Protein AF-A0A7V8Y8H5-F1 (afdb_monomer_lite)

Radius of gyration: 15.52 Å; chains: 1; bounding box: 37×30×41 Å

Secondary structure (DSSP, 8-state):
-PPEEEE---PSS--TGGG--SSS-EEEEETTEEEEE-S-S------SSTTHHHHHHHHHHHHHHT-EEEESS-S---

Structure (mmCIF, N/CA/C/O backbone):
data_AF-A0A7V8Y8H5-F1
#
_entry.id   AF-A0A7V8Y8H5-F1
#
loop_
_atom_site.group_PDB
_atom_site.id
_atom_site.type_symbol
_atom_site.label_atom_id
_atom_site.label_alt_id
_atom_site.label_comp_id
_atom_site.label_asym_id
_atom_site.label_entity_id
_atom_site.label_seq_id
_atom_site.pdbx_PDB_ins_code
_atom_site.Cartn_x
_atom_site.Cartn_y
_atom_site.Cartn_z
_atom_site.occupancy
_atom_site.B_iso_or_equiv
_atom_site.auth_seq_id
_atom_site.auth_comp_id
_atom_site.auth_asym_id
_atom_site.auth_atom_id
_atom_site.pdbx_PDB_model_num
ATOM 1 N N . MET A 1 1 ? -18.272 2.240 -4.716 1.00 62.19 1 MET A N 1
ATOM 2 C CA . MET A 1 1 ? -17.185 2.317 -5.710 1.00 62.19 1 MET A CA 1
ATOM 3 C C . MET A 1 1 ? -16.250 1.177 -5.369 1.00 62.19 1 MET A C 1
ATOM 5 O O . MET A 1 1 ? -15.770 1.162 -4.245 1.00 62.19 1 MET A O 1
ATOM 9 N N . THR A 1 2 ? -16.125 0.176 -6.234 1.00 81.62 2 THR A N 1
ATOM 10 C CA . THR A 1 2 ? -15.279 -1.001 -5.975 1.00 81.62 2 THR A CA 1
ATOM 11 C C . THR A 1 2 ? -13.855 -0.679 -6.411 1.00 81.62 2 THR A C 1
ATOM 13 O O . THR A 1 2 ? -13.672 -0.091 -7.476 1.00 81.62 2 THR A O 1
ATOM 16 N N . VAL A 1 3 ? -12.864 -1.009 -5.582 1.00 90.19 3 VAL A N 1
ATOM 17 C CA . VAL A 1 3 ? -11.445 -0.873 -5.934 1.00 90.19 3 VAL A CA 1
ATOM 18 C C . VAL A 1 3 ? -10.992 -2.182 -6.564 1.00 90.19 3 VAL A C 1
ATOM 20 O O . VAL A 1 3 ? -11.126 -3.238 -5.949 1.00 90.19 3 VAL A O 1
ATOM 23 N N . THR A 1 4 ? -10.457 -2.103 -7.778 1.00 94.62 4 THR A N 1
ATOM 24 C CA . THR A 1 4 ? -9.842 -3.243 -8.459 1.00 94.62 4 THR A CA 1
ATOM 25 C C . THR A 1 4 ? -8.335 -3.216 -8.228 1.00 94.62 4 THR A C 1
ATOM 27 O O . THR A 1 4 ? -7.687 -2.194 -8.457 1.00 94.62 4 THR A O 1
ATOM 30 N N . VAL A 1 5 ? -7.775 -4.343 -7.798 1.00 94.06 5 VAL A N 1
ATOM 31 C CA . VAL A 1 5 ? -6.336 -4.556 -7.625 1.00 94.06 5 VAL A CA 1
ATOM 32 C C . VAL A 1 5 ? -5.881 -5.566 -8.662 1.00 94.06 5 VAL A C 1
ATOM 34 O O . VAL A 1 5 ? -6.498 -6.620 -8.821 1.00 94.06 5 VAL A O 1
ATOM 37 N N . ARG A 1 6 ? -4.797 -5.240 -9.369 1.00 93.94 6 ARG A N 1
ATOM 38 C CA . ARG A 1 6 ? -4.211 -6.133 -10.361 1.00 93.94 6 ARG A CA 1
ATOM 39 C C . ARG A 1 6 ? -2.722 -6.325 -10.111 1.00 93.94 6 ARG A C 1
ATOM 41 O O . ARG A 1 6 ? -1.985 -5.344 -10.051 1.00 93.94 6 ARG A O 1
ATOM 48 N N . THR A 1 7 ? -2.304 -7.581 -10.049 1.00 93.00 7 THR A N 1
ATOM 49 C CA . THR A 1 7 ? -0.898 -7.986 -10.076 1.00 93.00 7 THR A CA 1
ATOM 50 C C . THR A 1 7 ? -0.571 -8.468 -11.484 1.00 93.00 7 THR A C 1
ATOM 52 O O . THR A 1 7 ? -1.208 -9.396 -11.979 1.00 93.00 7 THR A O 1
ATOM 55 N N . VAL A 1 8 ? 0.395 -7.823 -12.141 1.00 91.12 8 VAL A N 1
ATOM 56 C CA . VAL A 1 8 ? 0.866 -8.181 -13.489 1.00 91.12 8 VAL A CA 1
ATOM 57 C C . VAL A 1 8 ? 2.380 -8.322 -13.499 1.00 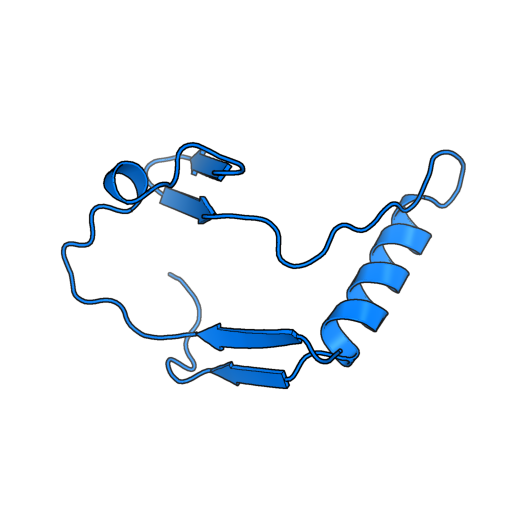91.12 8 VAL A C 1
ATOM 59 O O . VAL A 1 8 ? 3.075 -7.621 -12.762 1.00 91.12 8 VAL A O 1
ATOM 62 N N . ALA A 1 9 ? 2.888 -9.197 -14.365 1.00 89.06 9 ALA A N 1
ATOM 63 C CA . ALA A 1 9 ? 4.309 -9.235 -14.672 1.00 89.06 9 ALA A CA 1
ATOM 64 C C . ALA A 1 9 ? 4.719 -7.944 -15.399 1.00 89.06 9 ALA A C 1
ATOM 66 O O . ALA A 1 9 ? 3.959 -7.405 -16.208 1.00 89.06 9 ALA A O 1
ATOM 67 N N . VAL A 1 10 ? 5.923 -7.459 -15.106 1.00 85.12 10 VAL A N 1
ATOM 68 C CA . VAL A 1 10 ? 6.515 -6.283 -15.751 1.00 85.12 10 VAL A CA 1
ATOM 69 C C . VAL A 1 10 ? 7.759 -6.734 -16.508 1.00 85.12 10 VAL A C 1
ATOM 71 O O . VAL A 1 10 ? 8.555 -7.502 -15.973 1.00 85.12 10 VAL A O 1
ATOM 74 N N . ASP A 1 11 ? 7.923 -6.262 -17.744 1.00 85.19 11 ASP A N 1
ATOM 75 C CA . ASP A 1 11 ? 9.091 -6.588 -18.563 1.00 85.19 11 ASP A CA 1
ATOM 76 C C . ASP A 1 11 ? 10.370 -5.974 -17.973 1.00 85.19 11 ASP A C 1
ATOM 78 O O . ASP A 1 11 ? 10.428 -4.774 -17.685 1.00 85.19 11 ASP A O 1
ATOM 82 N N . GLU A 1 12 ? 11.422 -6.782 -17.827 1.00 79.44 12 GLU A N 1
ATOM 83 C CA . GLU A 1 12 ? 12.728 -6.302 -17.378 1.00 79.44 12 GLU A CA 1
ATOM 84 C C . GLU A 1 12 ? 13.617 -5.843 -18.548 1.00 79.44 12 GLU A C 1
ATOM 86 O O . GLU A 1 12 ? 13.635 -6.485 -19.604 1.00 79.44 12 GLU A O 1
ATOM 91 N N . PRO A 1 13 ? 14.416 -4.767 -18.370 1.00 77.00 13 PRO A N 1
ATOM 92 C CA . PRO A 1 13 ? 14.592 -3.977 -17.146 1.00 77.00 13 PRO A CA 1
ATOM 93 C C . PRO A 1 13 ? 13.564 -2.840 -17.004 1.00 77.00 13 PRO A C 1
ATOM 95 O O . PRO A 1 13 ? 13.473 -1.964 -17.866 1.00 77.00 13 PRO A O 1
ATOM 98 N N . PHE A 1 14 ? 12.866 -2.777 -15.865 1.00 79.19 14 PHE A N 1
ATOM 99 C CA . PHE A 1 14 ? 11.958 -1.671 -15.548 1.00 79.19 14 PHE A CA 1
ATOM 100 C C . PHE A 1 14 ? 12.591 -0.702 -14.543 1.00 79.19 14 PHE A C 1
ATOM 102 O O . PHE A 1 14 ? 12.862 -1.040 -13.391 1.00 79.19 14 PHE A O 1
ATOM 109 N N . GLY A 1 15 ? 12.828 0.541 -14.967 1.00 85.38 15 GLY A N 1
ATOM 110 C CA . GLY A 1 15 ? 13.369 1.591 -14.103 1.00 85.38 15 GLY A CA 1
ATOM 111 C C . GLY A 1 15 ? 12.336 2.114 -13.099 1.00 85.38 15 GLY A C 1
ATOM 112 O O . GLY A 1 15 ? 11.805 3.204 -13.298 1.00 85.38 15 GLY A O 1
ATOM 113 N N . LEU A 1 16 ? 12.077 1.378 -12.010 1.00 84.12 16 LEU A N 1
ATOM 114 C CA . LEU A 1 16 ? 11.026 1.690 -11.024 1.00 84.12 16 LEU A CA 1
ATOM 115 C C . LEU A 1 16 ? 11.098 3.132 -10.500 1.00 84.12 16 LEU A C 1
ATOM 117 O O . LEU A 1 16 ? 10.117 3.867 -10.577 1.00 84.12 16 LEU A O 1
ATOM 121 N N . VAL A 1 17 ? 12.267 3.576 -10.034 1.00 85.50 17 VAL A N 1
ATOM 122 C CA . VAL A 1 17 ? 12.437 4.940 -9.497 1.00 85.50 17 VAL A CA 1
ATOM 123 C C . VAL A 1 17 ? 12.279 6.002 -10.586 1.00 85.50 17 VAL A C 1
ATOM 125 O O . VAL A 1 17 ? 11.677 7.044 -10.345 1.00 85.50 17 VAL A O 1
ATOM 128 N N . ALA A 1 18 ? 12.772 5.734 -11.798 1.00 86.62 18 ALA A N 1
ATOM 129 C CA . ALA A 1 18 ? 12.634 6.652 -12.928 1.00 86.62 18 ALA A CA 1
ATOM 130 C C . ALA A 1 18 ? 11.178 6.777 -13.414 1.00 86.62 18 ALA A C 1
ATOM 132 O O . ALA A 1 18 ? 10.834 7.764 -14.056 1.00 86.62 18 ALA A O 1
ATOM 133 N N . SER A 1 19 ? 10.329 5.795 -13.100 1.00 85.12 19 SER A N 1
ATOM 134 C CA . SER A 1 19 ? 8.913 5.780 -13.475 1.00 85.12 19 SER A CA 1
ATOM 135 C C . SER A 1 19 ? 7.996 6.538 -12.507 1.00 85.12 19 SER A C 1
ATOM 137 O O . SER A 1 19 ? 6.799 6.639 -12.771 1.00 85.12 19 SER A O 1
ATOM 139 N N . LEU A 1 20 ? 8.511 7.035 -11.376 1.00 86.88 20 LEU A N 1
ATOM 140 C CA . LEU A 1 20 ? 7.695 7.686 -10.352 1.00 86.88 20 LEU A CA 1
ATOM 141 C C . LEU A 1 20 ? 7.059 8.984 -10.860 1.00 86.88 20 LEU A C 1
ATOM 143 O O . LEU A 1 20 ? 7.737 9.873 -11.375 1.00 86.88 20 LEU A O 1
ATOM 147 N N . ALA A 1 21 ? 5.753 9.121 -10.627 1.00 77.69 21 ALA A N 1
ATOM 148 C CA . ALA A 1 21 ? 5.074 10.404 -10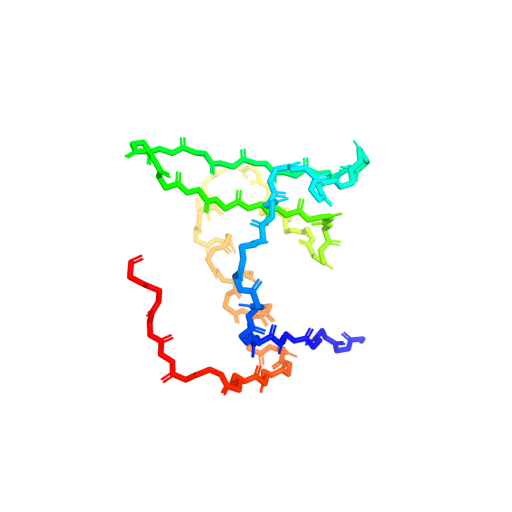.738 1.00 77.69 21 ALA A CA 1
ATOM 149 C C . ALA A 1 21 ? 5.514 11.319 -9.583 1.00 77.69 21 ALA A C 1
ATOM 151 O O . ALA A 1 21 ? 5.703 10.867 -8.453 1.00 77.69 21 ALA A O 1
ATOM 152 N N . THR A 1 22 ? 5.677 12.613 -9.854 1.00 73.06 22 THR A N 1
ATOM 153 C CA . THR A 1 22 ? 6.148 13.585 -8.855 1.00 73.06 22 THR A CA 1
ATOM 154 C C . THR A 1 22 ? 5.101 13.915 -7.790 1.00 73.06 22 THR A C 1
ATOM 156 O O . THR A 1 22 ? 5.467 14.274 -6.673 1.00 73.06 22 THR A O 1
ATOM 159 N N . GLU A 1 23 ? 3.809 13.790 -8.099 1.00 82.00 23 GLU A N 1
ATOM 160 C CA . GLU A 1 23 ? 2.713 14.037 -7.155 1.00 82.00 23 GLU A CA 1
ATOM 161 C C . GLU A 1 23 ? 2.251 12.729 -6.505 1.00 82.00 23 GLU A C 1
ATOM 163 O O . GLU A 1 23 ? 1.934 11.769 -7.200 1.00 82.00 23 GLU A O 1
ATOM 168 N N . ASN A 1 24 ? 2.205 12.688 -5.167 1.00 83.31 24 ASN A N 1
ATOM 169 C CA . ASN A 1 24 ? 1.839 11.506 -4.364 1.00 83.31 24 ASN A CA 1
ATOM 170 C C . ASN A 1 24 ? 2.686 10.243 -4.627 1.00 83.31 24 ASN A C 1
ATOM 172 O O . ASN A 1 24 ? 2.306 9.148 -4.210 1.00 83.31 24 ASN A O 1
ATOM 176 N N . GLY A 1 25 ? 3.842 10.394 -5.277 1.00 89.38 25 GLY A N 1
ATOM 177 C CA . GLY A 1 25 ? 4.818 9.328 -5.439 1.00 89.38 25 GLY A CA 1
ATOM 178 C C . GLY A 1 25 ? 5.406 8.902 -4.093 1.00 89.38 25 GLY A C 1
ATOM 179 O O . GLY A 1 25 ? 5.774 9.737 -3.263 1.00 89.38 25 GLY A O 1
ATOM 180 N N . PHE A 1 26 ? 5.522 7.597 -3.882 1.00 90.56 26 PHE A N 1
ATOM 181 C CA . PHE A 1 26 ? 6.129 7.004 -2.696 1.00 90.56 26 PHE A CA 1
ATOM 182 C C . PHE A 1 26 ? 7.258 6.062 -3.102 1.00 90.56 26 PHE A C 1
ATOM 184 O O . PHE A 1 26 ? 7.115 5.285 -4.042 1.00 90.56 26 PHE A O 1
ATOM 191 N N . VAL A 1 27 ? 8.372 6.101 -2.372 1.00 91.94 27 VAL A N 1
ATOM 192 C CA . VAL A 1 27 ? 9.467 5.145 -2.534 1.00 91.94 27 VAL A CA 1
ATOM 193 C C . VAL A 1 27 ? 9.931 4.650 -1.173 1.00 91.94 27 VAL A C 1
ATOM 195 O O . VAL A 1 27 ? 10.188 5.436 -0.260 1.00 91.94 27 VAL A O 1
ATOM 198 N N . TRP A 1 28 ? 10.067 3.335 -1.052 1.00 91.31 28 TRP A N 1
ATOM 199 C CA . TRP A 1 28 ? 10.745 2.689 0.062 1.00 91.31 28 TRP A CA 1
ATOM 200 C C . TRP A 1 28 ? 11.866 1.820 -0.490 1.00 91.31 28 TRP A C 1
ATOM 202 O O . TRP A 1 28 ? 11.641 1.044 -1.412 1.00 91.31 28 TRP A O 1
ATOM 212 N N . MET A 1 29 ? 13.071 1.962 0.059 1.00 90.94 29 MET A N 1
ATOM 213 C CA . MET A 1 29 ? 14.240 1.180 -0.339 1.00 90.94 29 MET A CA 1
ATOM 214 C C . MET A 1 29 ? 14.976 0.677 0.897 1.00 90.94 29 MET A C 1
ATOM 216 O O . MET A 1 29 ? 15.178 1.426 1.859 1.00 90.94 29 MET A O 1
ATOM 220 N N . ARG A 1 30 ? 15.422 -0.578 0.861 1.00 89.06 30 ARG A N 1
ATOM 221 C CA . ARG A 1 30 ? 16.232 -1.193 1.912 1.00 89.06 30 ARG A CA 1
ATOM 222 C C . ARG A 1 30 ? 17.121 -2.280 1.315 1.00 89.06 30 ARG A C 1
ATOM 224 O O . ARG A 1 30 ? 16.627 -3.221 0.724 1.00 89.06 30 ARG A O 1
ATOM 231 N N . ALA A 1 31 ? 18.430 -2.167 1.545 1.00 89.25 31 ALA A N 1
ATOM 232 C CA . ALA A 1 31 ? 19.421 -3.193 1.194 1.00 89.25 31 ALA A CA 1
ATOM 233 C C . ALA A 1 31 ? 19.468 -3.618 -0.293 1.00 89.25 31 ALA A C 1
ATOM 235 O O . ALA A 1 31 ? 19.947 -4.702 -0.590 1.00 89.25 31 ALA A O 1
ATOM 236 N N . GLY A 1 32 ? 19.054 -2.746 -1.218 1.00 82.69 32 GLY A N 1
ATOM 237 C CA . GLY A 1 32 ? 19.016 -3.040 -2.658 1.00 82.69 32 GLY A CA 1
ATOM 238 C C . GLY A 1 32 ? 17.612 -3.347 -3.174 1.00 82.69 32 GLY A C 1
ATOM 239 O O . GLY A 1 32 ? 17.362 -3.149 -4.359 1.00 82.69 32 GLY A O 1
ATOM 240 N N . ASP A 1 33 ? 16.690 -3.690 -2.276 1.00 84.62 33 ASP A N 1
ATOM 241 C CA . ASP A 1 33 ? 15.286 -3.930 -2.595 1.00 84.62 33 ASP A CA 1
ATOM 242 C C . ASP A 1 33 ? 14.464 -2.657 -2.413 1.00 84.62 33 ASP A C 1
ATOM 244 O O . ASP A 1 33 ? 14.822 -1.759 -1.635 1.00 84.62 33 ASP A O 1
ATOM 248 N N . GLY A 1 34 ? 13.329 -2.573 -3.101 1.00 87.00 34 GLY A N 1
ATOM 249 C CA . GLY A 1 34 ? 12.443 -1.434 -2.943 1.00 87.00 34 GLY A CA 1
ATOM 250 C C . GLY A 1 34 ? 11.067 -1.599 -3.562 1.00 87.00 34 GLY A C 1
ATOM 251 O O . GLY A 1 34 ? 10.809 -2.497 -4.356 1.00 87.00 34 GLY A O 1
ATOM 252 N N . ILE A 1 35 ? 10.182 -0.689 -3.168 1.00 89.62 35 ILE A N 1
ATOM 253 C CA . ILE A 1 35 ? 8.809 -0.577 -3.653 1.00 89.62 35 ILE A CA 1
ATOM 254 C C . ILE A 1 35 ? 8.579 0.881 -4.048 1.00 89.62 35 ILE A C 1
ATOM 256 O O . ILE A 1 35 ? 8.991 1.800 -3.331 1.00 89.62 35 ILE A O 1
ATOM 260 N N . VAL A 1 36 ? 7.901 1.086 -5.177 1.00 90.19 36 VAL A N 1
ATOM 261 C CA . VAL A 1 36 ? 7.414 2.395 -5.621 1.00 90.19 36 VAL A CA 1
ATOM 262 C C . VAL A 1 36 ? 5.887 2.410 -5.636 1.00 90.19 36 VAL A C 1
ATOM 264 O O . VAL A 1 36 ? 5.252 1.411 -5.961 1.00 90.19 36 VAL A O 1
ATOM 267 N N . GLY A 1 37 ? 5.293 3.542 -5.273 1.00 90.06 37 GLY A N 1
ATOM 268 C CA . GLY A 1 37 ? 3.866 3.815 -5.407 1.00 90.06 37 GLY A CA 1
ATOM 269 C C . GLY A 1 37 ? 3.664 5.087 -6.220 1.00 90.06 37 GLY A C 1
ATOM 270 O O . GLY A 1 37 ? 4.316 6.092 -5.955 1.00 90.06 37 GLY A O 1
ATOM 271 N N . TRP A 1 38 ? 2.775 5.054 -7.210 1.00 88.88 38 TRP A N 1
ATOM 272 C CA . TRP A 1 38 ? 2.516 6.187 -8.113 1.00 88.88 38 TRP A CA 1
ATOM 273 C C . TRP A 1 38 ? 1.372 7.104 -7.659 1.00 88.88 38 TRP A C 1
ATOM 275 O O . TRP A 1 38 ? 1.082 8.096 -8.319 1.00 88.88 38 TRP A O 1
ATOM 285 N N . GLY A 1 39 ? 0.693 6.767 -6.565 1.00 88.88 39 GLY A N 1
ATOM 286 C CA . GLY A 1 39 ? -0.436 7.527 -6.046 1.00 88.88 39 GLY A CA 1
ATOM 287 C C . GLY A 1 39 ? -1.114 6.823 -4.875 1.00 88.88 39 GLY A C 1
ATOM 288 O O . GLY A 1 39 ? -0.589 5.859 -4.319 1.00 88.88 39 GLY A O 1
ATOM 289 N N . GLU A 1 40 ? -2.303 7.302 -4.515 1.00 89.62 40 GLU A N 1
ATOM 290 C CA . GLU A 1 40 ? -3.096 6.805 -3.390 1.00 89.62 40 GLU A CA 1
ATOM 291 C C . GLU A 1 40 ? -4.440 6.265 -3.893 1.00 89.62 40 GLU A C 1
ATOM 293 O O . GLU A 1 40 ? -5.239 7.008 -4.460 1.00 89.62 40 GLU A O 1
ATOM 298 N N . ALA A 1 41 ? -4.699 4.972 -3.680 1.00 89.50 41 ALA A N 1
ATOM 299 C CA . ALA A 1 41 ? -5.990 4.365 -4.014 1.00 89.50 41 ALA A CA 1
ATOM 300 C C . ALA A 1 41 ? -7.041 4.613 -2.919 1.00 89.50 41 ALA A C 1
ATOM 302 O O . ALA A 1 41 ? -8.199 4.903 -3.214 1.00 89.50 41 ALA A O 1
ATOM 303 N N . VAL A 1 42 ? -6.637 4.489 -1.650 1.00 90.88 42 VAL A N 1
ATOM 304 C CA . VAL A 1 42 ? -7.489 4.668 -0.467 1.00 90.88 42 VAL A CA 1
ATOM 305 C C . VAL A 1 42 ? -6.637 5.201 0.681 1.00 90.88 42 VAL A C 1
ATOM 307 O O . VAL A 1 42 ? -5.541 4.696 0.924 1.00 90.88 42 VAL A O 1
ATOM 310 N N . ARG A 1 43 ? -7.172 6.164 1.439 1.00 92.19 43 ARG A N 1
ATOM 311 C CA . ARG A 1 43 ? -6.595 6.623 2.707 1.00 92.19 43 ARG A CA 1
ATOM 312 C C . ARG A 1 43 ? -7.478 6.251 3.877 1.00 92.19 43 ARG A C 1
ATOM 314 O O . ARG A 1 43 ? -8.653 6.607 3.919 1.00 92.19 43 ARG A O 1
ATOM 321 N N . LEU A 1 44 ? -6.879 5.572 4.846 1.00 94.88 44 LEU A N 1
ATOM 322 C CA . LEU A 1 44 ? -7.529 5.175 6.086 1.00 94.88 44 LEU A CA 1
ATOM 323 C C . LEU A 1 44 ? -7.063 6.098 7.211 1.00 94.88 44 LEU A C 1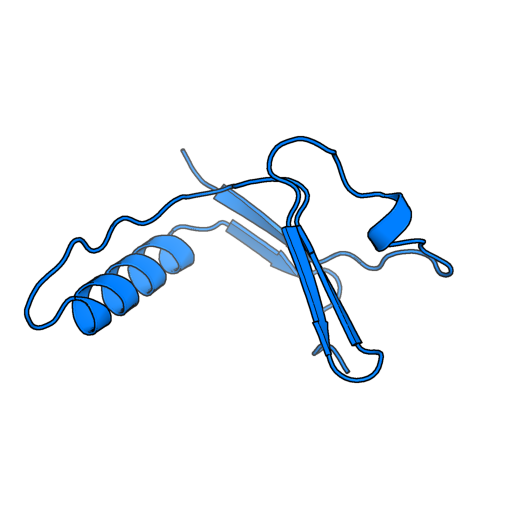
ATOM 325 O O . LEU A 1 44 ? -5.866 6.211 7.467 1.00 94.88 44 LEU A O 1
ATOM 329 N N . ASP A 1 45 ? -8.009 6.740 7.893 1.00 96.62 45 ASP A N 1
ATOM 330 C CA . ASP A 1 45 ? -7.739 7.523 9.100 1.00 96.62 45 ASP A CA 1
ATOM 331 C C . ASP A 1 45 ? -8.297 6.790 10.331 1.00 96.62 45 ASP A C 1
ATOM 333 O O . ASP A 1 45 ? -9.482 6.915 10.653 1.00 96.62 45 ASP A O 1
ATOM 337 N N . PRO A 1 46 ? -7.469 6.003 11.041 1.00 96.56 46 PRO A N 1
ATOM 338 C CA . PRO A 1 46 ? -7.897 5.317 12.255 1.00 96.56 46 PRO A CA 1
ATOM 339 C C . PRO A 1 46 ? -8.010 6.257 13.465 1.00 96.56 46 PRO A C 1
ATOM 341 O O . PRO A 1 46 ? -8.352 5.797 14.560 1.00 96.56 46 PRO A O 1
ATOM 344 N N . GLY A 1 47 ? -7.683 7.546 13.324 1.00 96.88 47 GLY A N 1
ATOM 345 C CA . GLY A 1 47 ? -7.617 8.524 14.402 1.00 96.88 47 GLY A CA 1
ATOM 346 C C . GLY A 1 47 ? -6.578 8.196 15.484 1.00 96.88 47 GLY A C 1
ATOM 347 O O . GLY A 1 47 ? -5.847 7.203 15.447 1.00 96.88 47 GLY A O 1
ATOM 348 N N . SER A 1 48 ? -6.532 9.027 16.522 1.00 96.75 48 SER A N 1
ATOM 349 C CA . SER A 1 48 ? -5.618 8.867 17.660 1.00 96.75 48 SER A CA 1
ATOM 350 C C . SER A 1 48 ? -6.271 8.143 18.850 1.00 96.75 48 SER A C 1
ATOM 352 O O . SER A 1 48 ? -7.459 7.811 18.827 1.00 96.75 48 SER A O 1
ATOM 354 N N . GLY A 1 49 ? -5.479 7.864 19.893 1.00 97.00 49 GLY A N 1
ATOM 355 C CA . GLY A 1 49 ? -5.957 7.315 21.167 1.00 97.00 49 GLY A CA 1
ATOM 356 C C . GLY A 1 49 ? -5.763 5.802 21.364 1.00 97.00 49 GLY A C 1
ATOM 357 O O . GLY A 1 49 ? -5.064 5.136 20.582 1.00 97.00 49 GLY A O 1
ATOM 358 N N . PRO A 1 50 ? -6.333 5.252 22.455 1.00 98.06 50 PRO A N 1
ATOM 359 C CA . PRO A 1 50 ? -6.311 3.821 22.740 1.00 98.06 50 PRO A CA 1
ATOM 360 C C . PRO A 1 50 ? -6.962 3.018 21.613 1.00 98.06 50 PRO A C 1
ATOM 362 O O . PRO A 1 50 ? -7.928 3.462 20.998 1.00 98.06 50 PRO A O 1
ATOM 365 N N . ARG A 1 51 ? -6.445 1.813 21.350 1.00 97.44 51 ARG A N 1
ATOM 366 C CA . ARG A 1 51 ? -6.948 0.897 20.306 1.00 97.44 51 ARG A CA 1
ATOM 367 C C . ARG A 1 51 ? -6.882 1.427 18.863 1.00 97.44 51 ARG A C 1
ATOM 369 O O . ARG A 1 51 ? -7.429 0.783 17.975 1.00 97.44 51 ARG A O 1
ATOM 376 N N . ARG A 1 52 ? -6.182 2.537 18.581 1.00 97.50 52 ARG A N 1
ATOM 377 C CA . ARG A 1 52 ? -6.005 3.046 17.202 1.00 97.50 52 ARG A CA 1
ATOM 378 C C . ARG A 1 52 ? -5.454 2.002 16.226 1.00 97.50 52 ARG A C 1
ATOM 380 O O . ARG A 1 52 ? -5.897 1.959 15.092 1.00 97.50 52 ARG A O 1
ATOM 387 N N . PHE A 1 53 ? -4.571 1.114 16.683 1.00 97.44 53 PHE A N 1
ATOM 388 C CA . PHE A 1 53 ? -4.045 0.028 15.852 1.00 97.44 53 PHE A CA 1
ATOM 389 C C . PHE A 1 53 ? -5.080 -1.061 15.566 1.00 97.44 53 PHE A C 1
ATOM 391 O O . PHE A 1 53 ? -5.152 -1.534 14.443 1.00 97.44 53 PHE A O 1
ATOM 398 N N . ALA A 1 54 ? -5.919 -1.414 16.544 1.00 98.25 54 ALA A N 1
ATOM 399 C CA . ALA A 1 54 ? -7.007 -2.366 16.324 1.00 98.25 54 ALA A CA 1
ATOM 400 C C . ALA A 1 54 ? -8.047 -1.807 15.341 1.00 98.25 54 ALA A C 1
ATOM 402 O O . ALA A 1 54 ? -8.517 -2.528 14.472 1.00 98.25 54 ALA A O 1
ATOM 403 N N . ARG A 1 55 ? -8.350 -0.502 15.429 1.00 98.06 55 ARG A N 1
ATOM 404 C CA . ARG A 1 55 ? -9.190 0.182 14.433 1.00 98.06 55 ARG A CA 1
ATOM 405 C C . ARG A 1 55 ? -8.539 0.185 13.053 1.00 98.06 55 ARG A C 1
ATOM 407 O O . ARG A 1 55 ? -9.207 -0.138 12.087 1.00 98.06 55 ARG A O 1
ATOM 414 N N . ALA A 1 56 ? -7.247 0.501 12.968 1.00 97.94 56 ALA A N 1
ATOM 415 C CA . ALA A 1 56 ? -6.517 0.461 11.703 1.00 97.94 56 ALA A CA 1
ATOM 416 C C . ALA A 1 56 ? -6.547 -0.940 11.067 1.00 97.94 56 ALA A C 1
ATOM 418 O O . ALA A 1 56 ? -6.792 -1.051 9.872 1.00 97.94 56 ALA A O 1
ATOM 419 N N . ALA A 1 57 ? -6.355 -1.995 11.866 1.00 98.25 57 ALA A N 1
ATOM 420 C CA . ALA A 1 57 ? -6.434 -3.379 11.404 1.00 98.25 57 ALA A CA 1
ATOM 421 C C . ALA A 1 57 ? -7.835 -3.726 10.881 1.00 98.25 57 ALA A C 1
ATOM 423 O O . ALA A 1 57 ? -7.957 -4.205 9.760 1.00 98.25 57 ALA A O 1
ATOM 424 N N . GLN A 1 58 ? -8.884 -3.390 11.636 1.00 98.25 58 GLN A N 1
ATOM 425 C CA . GLN A 1 58 ? -10.265 -3.592 11.196 1.00 98.25 58 GLN A CA 1
ATOM 426 C C . GLN A 1 58 ? -10.563 -2.845 9.887 1.00 98.25 58 GLN A C 1
ATOM 428 O O . GLN A 1 58 ? -11.118 -3.422 8.959 1.00 98.25 58 GLN A O 1
ATOM 433 N N . MET A 1 59 ? -10.161 -1.574 9.787 1.00 97.81 59 MET A N 1
ATOM 434 C CA . MET A 1 59 ? -10.361 -0.782 8.572 1.00 97.81 59 MET A CA 1
ATOM 435 C C . MET A 1 59 ? -9.638 -1.399 7.370 1.00 97.81 59 MET A C 1
ATOM 437 O O . MET A 1 59 ? -10.180 -1.374 6.269 1.00 97.81 59 MET A O 1
ATOM 441 N N . LEU A 1 60 ? -8.437 -1.955 7.563 1.00 96.56 60 LEU A N 1
ATOM 442 C CA . LEU A 1 60 ? -7.710 -2.665 6.509 1.00 96.56 60 LEU A CA 1
ATOM 443 C C . LEU A 1 60 ? -8.440 -3.939 6.076 1.00 96.56 60 LEU A C 1
ATOM 445 O O . LEU A 1 60 ? -8.628 -4.134 4.880 1.00 96.56 60 LEU A O 1
ATOM 449 N N . GLU A 1 61 ? -8.883 -4.769 7.023 1.00 97.50 61 GLU A N 1
ATOM 450 C CA . GLU A 1 61 ? -9.631 -6.001 6.736 1.00 97.50 61 GLU A CA 1
ATOM 451 C C . GLU A 1 61 ? -10.912 -5.714 5.945 1.00 97.50 61 GLU A C 1
ATOM 453 O O . GLU A 1 61 ? -11.154 -6.331 4.908 1.00 97.50 61 GLU A O 1
ATOM 458 N N . GLU A 1 62 ? -11.698 -4.732 6.389 1.00 96.00 62 GLU A N 1
ATOM 459 C CA . GLU A 1 62 ? -12.924 -4.307 5.707 1.00 96.00 62 GLU A CA 1
ATOM 460 C C . GLU A 1 62 ? -12.625 -3.749 4.309 1.00 96.00 62 GLU A C 1
ATOM 462 O O . GLU A 1 62 ? -13.327 -4.061 3.345 1.00 96.00 62 GLU A O 1
ATOM 467 N N . THR A 1 63 ? -11.555 -2.960 4.184 1.00 95.31 63 THR A N 1
ATOM 468 C CA . THR A 1 63 ? -11.145 -2.378 2.903 1.00 95.31 63 THR A CA 1
ATOM 469 C C . THR A 1 63 ? -10.738 -3.472 1.920 1.00 95.31 63 THR A C 1
ATOM 471 O O . THR A 1 63 ? -11.291 -3.522 0.822 1.00 95.31 63 THR A O 1
ATOM 474 N N . PHE A 1 64 ? -9.843 -4.385 2.306 1.00 94.31 64 PHE A N 1
ATOM 475 C CA . PHE A 1 64 ? -9.396 -5.486 1.446 1.00 94.31 64 PHE A CA 1
ATOM 476 C C . PHE A 1 64 ? -10.522 -6.462 1.109 1.00 94.31 64 PHE A C 1
ATOM 478 O O . PHE A 1 64 ? -10.625 -6.890 -0.037 1.00 94.31 64 PHE A O 1
ATOM 485 N N . GLY A 1 65 ? -11.412 -6.753 2.062 1.00 95.25 65 GLY A N 1
ATOM 486 C CA . GLY A 1 65 ? -12.572 -7.617 1.834 1.00 95.25 65 GLY A CA 1
ATOM 487 C C . GLY A 1 65 ? -13.566 -7.072 0.802 1.00 95.25 65 GLY A C 1
ATOM 488 O O . GLY A 1 65 ? -14.392 -7.828 0.297 1.00 95.25 65 GLY A O 1
ATOM 489 N N . SER A 1 66 ? -13.487 -5.780 0.470 1.00 93.69 66 SER A N 1
ATOM 490 C CA . SER A 1 66 ? -14.330 -5.137 -0.545 1.00 93.69 66 SER A CA 1
ATOM 491 C C . SER A 1 66 ? -13.690 -5.036 -1.937 1.00 93.69 66 SER A C 1
ATOM 493 O O . SER 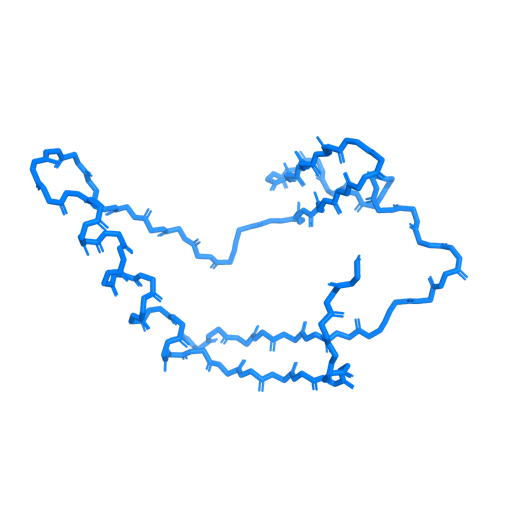A 1 66 ? -14.352 -4.584 -2.874 1.00 93.69 66 SER A O 1
ATOM 495 N N . MET A 1 67 ? -12.414 -5.413 -2.082 1.00 95.31 67 MET A N 1
ATOM 496 C CA . MET A 1 67 ? -11.667 -5.251 -3.331 1.00 95.31 67 MET A CA 1
ATOM 497 C C . MET A 1 67 ? -11.907 -6.403 -4.309 1.00 95.31 67 MET A C 1
ATOM 499 O O . MET A 1 67 ? -12.044 -7.561 -3.922 1.00 95.31 67 MET A O 1
ATOM 503 N N . GLU A 1 68 ? -11.889 -6.080 -5.600 1.00 96.25 68 GLU A N 1
ATOM 504 C CA . GLU A 1 68 ? -11.821 -7.072 -6.672 1.00 96.25 68 GLU A CA 1
ATOM 505 C C . GLU A 1 68 ? -10.35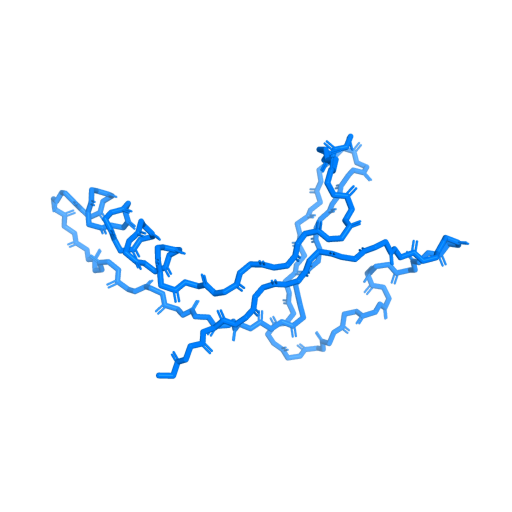0 -7.353 -6.995 1.00 96.25 68 GLU A C 1
ATOM 507 O O . GLU A 1 68 ? -9.612 -6.434 -7.350 1.00 96.25 68 GLU A O 1
ATOM 512 N N . ILE A 1 69 ? -9.916 -8.608 -6.848 1.00 95.44 69 ILE A N 1
ATOM 513 C CA . ILE A 1 69 ? -8.510 -9.000 -6.998 1.00 95.44 69 ILE A CA 1
ATOM 514 C C . ILE A 1 69 ? -8.318 -9.799 -8.288 1.00 95.44 69 ILE A C 1
ATOM 516 O O . ILE A 1 69 ? -8.959 -10.831 -8.492 1.00 95.44 69 ILE A O 1
ATOM 520 N N . HIS A 1 70 ? -7.382 -9.350 -9.121 1.00 96.38 70 HIS A N 1
ATOM 521 C CA . HIS A 1 70 ? -6.851 -10.106 -10.252 1.00 96.38 70 HIS A CA 1
ATOM 522 C C . HIS A 1 70 ? -5.351 -10.317 -10.049 1.00 96.38 70 HIS A C 1
ATOM 524 O O . HIS A 1 70 ? -4.574 -9.367 -10.117 1.00 96.38 70 HIS A O 1
ATOM 530 N N . ASP A 1 71 ? -4.946 -11.554 -9.793 1.00 94.12 71 ASP A N 1
ATOM 531 C CA . ASP A 1 71 ? -3.543 -11.908 -9.587 1.00 94.12 71 ASP A CA 1
ATOM 532 C C . ASP A 1 71 ? -3.050 -12.802 -10.727 1.00 94.12 71 ASP A C 1
ATOM 534 O O . ASP A 1 71 ? -3.074 -14.030 -10.639 1.00 94.12 71 ASP A O 1
ATOM 538 N N . ASP A 1 72 ? -2.634 -12.166 -11.825 1.00 93.44 72 ASP A N 1
ATOM 539 C CA . ASP A 1 72 ? -2.200 -12.870 -13.035 1.00 93.44 72 ASP A CA 1
ATOM 540 C C . ASP A 1 72 ? -0.798 -13.498 -12.861 1.00 93.44 72 ASP A C 1
ATOM 542 O O . ASP A 1 72 ? -0.398 -14.339 -13.665 1.00 93.44 72 ASP A O 1
ATOM 546 N N . VAL A 1 73 ? -0.050 -13.100 -11.821 1.00 92.38 73 VAL A N 1
ATOM 547 C CA . VAL A 1 73 ? 1.304 -13.601 -11.521 1.00 92.38 73 VAL A CA 1
ATOM 548 C C . VAL A 1 73 ? 1.240 -14.847 -10.642 1.00 92.38 73 VAL A C 1
ATOM 550 O O . VAL A 1 73 ? 1.927 -15.823 -10.936 1.00 92.38 73 VAL A O 1
ATOM 553 N N . SER A 1 74 ? 0.384 -14.842 -9.611 1.00 90.12 74 SER A N 1
ATOM 554 C CA . SER A 1 74 ? 0.160 -15.993 -8.722 1.00 90.12 74 SER A CA 1
ATOM 555 C C . SER A 1 74 ? 1.444 -16.557 -8.081 1.00 90.12 74 SER A C 1
ATOM 557 O O . SER A 1 74 ? 1.555 -17.763 -7.857 1.00 90.12 74 SER A O 1
ATOM 559 N N . ASP A 1 75 ? 2.409 -15.687 -7.775 1.00 84.94 75 ASP A N 1
ATOM 560 C CA . ASP A 1 75 ? 3.659 -16.026 -7.089 1.00 84.94 75 ASP A CA 1
ATOM 561 C C . ASP A 1 75 ? 3.942 -15.009 -5.975 1.00 84.94 75 ASP A C 1
ATOM 563 O O . ASP A 1 75 ? 3.398 -13.900 -5.957 1.00 84.94 75 ASP A O 1
ATOM 567 N N . PHE A 1 76 ? 4.792 -15.381 -5.025 1.00 75.62 76 PHE A N 1
ATOM 568 C CA . PHE A 1 76 ? 5.263 -14.460 -4.000 1.00 75.62 76 PHE A CA 1
ATOM 569 C C . PHE A 1 76 ? 6.419 -13.616 -4.543 1.00 75.62 76 PHE A C 1
ATOM 571 O O . PHE A 1 76 ? 7.261 -14.100 -5.295 1.00 75.62 76 PHE A O 1
ATOM 578 N N . GLY A 1 77 ? 6.494 -12.350 -4.126 1.00 65.25 77 GLY A N 1
ATOM 579 C CA . GLY A 1 77 ? 7.684 -11.539 -4.382 1.00 65.25 77 GLY A CA 1
ATOM 580 C C . GLY A 1 77 ? 8.904 -12.154 -3.689 1.00 65.25 77 GLY A C 1
ATOM 581 O O . GLY A 1 77 ? 8.833 -12.447 -2.493 1.00 65.25 77 GLY A O 1
ATOM 582 N N . THR A 1 78 ? 9.985 -12.374 -4.442 1.00 50.41 78 THR A N 1
ATOM 583 C CA . THR A 1 78 ? 11.294 -12.833 -3.940 1.00 50.41 78 THR A CA 1
ATOM 584 C C . THR A 1 78 ? 12.1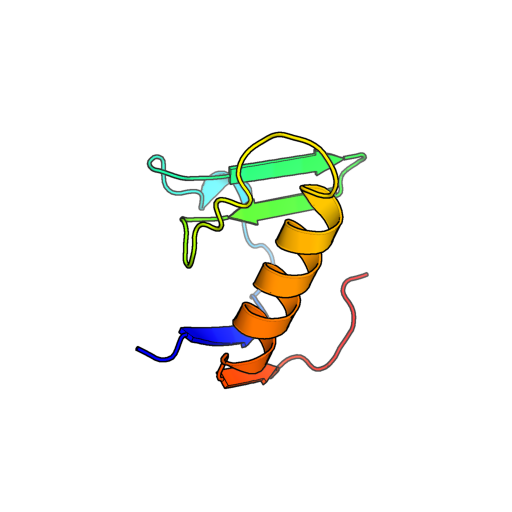28 -11.695 -3.389 1.00 50.41 78 THR A C 1
ATOM 586 O O . THR A 1 78 ? 12.096 -10.617 -4.024 1.00 50.41 78 THR A O 1
#

Foldseek 3Di:
DAAEDEADDDDPPDPQVVPEDPPQWDWDDDPHDIDIDNHDPDDDDLDDDPCSVVSVVVVVVVNVVRHHYHYPPPDDDD

Sequence (78 aa):
MTVTVRTVAVDEPFGLVASLATENGFVWMRAGDGIVGWGEAVRLDPGSGPRRFARAAQMLEETFGSMEIHDDVSDFGT

pLDDT: mean 89.46, std 8.62, range [50.41, 98.25]